Protein AF-A0A966U1K6-F1 (afdb_monomer_lite)

Secondary structure (DSSP, 8-state):
-HHHHHHHHTTTHHHHHHHHHHHHHHHHTT----HHHHHHHHHHHHHHHHHHHHHHHHHHHHHHHHHHHHTT--SSPPP-TTT----TTHHHHHHHHHHHHHHH--HHHHHHHHHHHHHHHHHHHHHHHHHHTT-TTHHHHHHHHHHHHHHTHHHHHHHHHHHHHHHHHHTTSSPPP--

Sequence (179 aa):
LLGLSVYFANEGGLEAVLRGAVEHATLRMGLSLPDGMIDAVVRVKAAAVGFWLAVMAIGNAALAQGFLRRRGLSLAATPDLADARMPGWYLVLVLLAGAAFAVVGDAVTLSVLLLLTLPFFLMGIGGVHKRVRGSGGRVWLLAGFYTLMLIFLQIMAPAMVGMGLYEQWARRAVPPPQT

Radius of gyration: 21.46 Å; chains: 1; bounding box: 44×36×63 Å

pLDDT: mean 83.27, std 12.12, range [44.09, 96.81]

Structure (mmCIF, N/CA/C/O backbone):
data_AF-A0A966U1K6-F1
#
_entry.id   AF-A0A966U1K6-F1
#
loop_
_atom_site.group_PDB
_atom_site.id
_atom_site.type_symbol
_atom_site.label_atom_id
_atom_site.label_alt_id
_atom_site.label_comp_id
_atom_site.label_asym_id
_atom_site.label_entity_id
_atom_site.label_seq_id
_atom_site.pdbx_PDB_ins_code
_atom_site.Cartn_x
_atom_site.Cartn_y
_atom_site.Cartn_z
_atom_site.occupancy
_atom_site.B_iso_or_equiv
_atom_site.auth_seq_id
_atom_site.auth_comp_id
_atom_site.auth_asym_id
_atom_site.auth_atom_id
_atom_site.pdbx_PDB_model_num
ATOM 1 N N . LEU A 1 1 ? -14.220 -1.014 -15.396 1.00 49.91 1 LEU A N 1
ATOM 2 C CA . LEU A 1 1 ? -12.863 -1.607 -15.321 1.00 49.91 1 LEU A CA 1
ATOM 3 C C . LEU A 1 1 ? -12.789 -2.903 -16.118 1.00 49.91 1 LEU A C 1
ATOM 5 O O . LEU A 1 1 ? -12.106 -2.884 -17.126 1.00 49.91 1 LEU A O 1
ATOM 9 N N . LEU A 1 2 ? -13.569 -3.940 -15.779 1.00 50.16 2 LEU A N 1
ATOM 10 C CA . LEU A 1 2 ? -13.612 -5.200 -16.546 1.00 50.16 2 LEU A CA 1
ATOM 11 C C . LEU A 1 2 ? -13.962 -5.017 -18.039 1.00 50.16 2 LEU A C 1
ATOM 13 O O . LEU A 1 2 ? -13.316 -5.602 -18.896 1.00 50.16 2 LEU A O 1
ATOM 17 N N . GLY A 1 3 ? -14.924 -4.147 -18.370 1.00 49.97 3 GLY A N 1
ATOM 18 C CA . GLY A 1 3 ? -15.273 -3.869 -19.774 1.00 49.97 3 GLY A CA 1
ATOM 19 C C . GLY A 1 3 ? -14.174 -3.146 -20.563 1.00 49.97 3 GLY A C 1
ATOM 20 O O . GLY A 1 3 ? -13.977 -3.430 -21.736 1.00 49.97 3 GLY A O 1
ATOM 21 N N . LEU A 1 4 ? -13.404 -2.268 -19.907 1.00 55.88 4 LEU A N 1
ATOM 22 C CA . LEU A 1 4 ? -12.269 -1.580 -20.532 1.00 55.88 4 LEU A CA 1
ATOM 23 C C . LEU A 1 4 ? -11.091 -2.545 -20.730 1.00 55.88 4 LEU A C 1
ATOM 25 O O . LEU A 1 4 ? -10.468 -2.541 -21.782 1.00 55.88 4 LEU A O 1
ATOM 29 N N . SER A 1 5 ? -10.809 -3.404 -19.744 1.00 55.50 5 SER A N 1
ATOM 30 C CA . SER A 1 5 ? -9.750 -4.411 -19.861 1.00 55.50 5 SER A CA 1
ATOM 31 C C . SER A 1 5 ? -10.055 -5.456 -20.932 1.00 55.50 5 SER A C 1
ATOM 33 O O . SER A 1 5 ? -9.139 -5.877 -21.624 1.00 55.50 5 SER A O 1
ATOM 35 N N . VAL A 1 6 ? -11.324 -5.845 -21.102 1.00 59.06 6 VAL A N 1
ATOM 36 C CA . VAL A 1 6 ? -11.751 -6.754 -22.181 1.00 59.06 6 VAL A CA 1
ATOM 37 C C . VAL A 1 6 ? -11.666 -6.069 -23.546 1.00 59.06 6 VAL A C 1
ATOM 39 O O . VAL A 1 6 ? -11.209 -6.687 -24.500 1.00 59.06 6 VAL A O 1
ATOM 42 N N . TYR A 1 7 ? -12.035 -4.788 -23.639 1.00 64.19 7 TYR A N 1
ATOM 43 C CA . TYR A 1 7 ? -11.931 -4.020 -24.882 1.00 64.19 7 TYR A CA 1
ATOM 44 C C . TYR A 1 7 ? -10.476 -3.887 -25.363 1.00 64.19 7 TYR A C 1
ATOM 46 O O . TYR A 1 7 ? -10.181 -4.164 -26.520 1.00 64.19 7 TYR A O 1
ATOM 54 N N . PHE A 1 8 ? -9.544 -3.563 -24.461 1.00 58.78 8 PHE A N 1
ATOM 55 C CA . PHE A 1 8 ? -8.122 -3.449 -24.806 1.00 58.78 8 PHE A CA 1
ATOM 56 C C . PHE A 1 8 ? -7.402 -4.797 -24.954 1.00 58.78 8 PHE A C 1
ATOM 58 O O . PHE A 1 8 ? -6.321 -4.833 -25.534 1.00 58.78 8 PHE A O 1
ATOM 65 N N . ALA A 1 9 ? -7.967 -5.909 -24.473 1.00 58.69 9 ALA A N 1
ATOM 66 C CA . ALA A 1 9 ? -7.335 -7.226 -24.589 1.00 58.69 9 ALA A CA 1
ATOM 67 C C . ALA A 1 9 ? -7.149 -7.676 -26.050 1.00 58.69 9 ALA A C 1
ATOM 69 O O . ALA A 1 9 ? -6.170 -8.353 -26.353 1.00 58.69 9 ALA A O 1
ATOM 70 N N . ASN A 1 10 ? -8.041 -7.261 -26.955 1.00 59.78 10 ASN A N 1
ATOM 71 C CA . ASN A 1 10 ? -7.978 -7.631 -28.373 1.00 59.78 10 ASN A CA 1
ATOM 72 C C . ASN A 1 10 ? -6.970 -6.800 -29.192 1.00 59.78 10 ASN A C 1
ATOM 74 O O . ASN A 1 10 ? -6.596 -7.220 -30.282 1.00 59.78 10 ASN A O 1
ATOM 78 N N . GLU A 1 11 ? -6.502 -5.655 -28.679 1.00 59.22 11 GLU A N 1
ATOM 79 C CA . GLU A 1 11 ? -5.590 -4.732 -29.385 1.00 59.22 11 GLU A CA 1
ATOM 80 C C . GLU A 1 11 ? -4.142 -4.782 -28.855 1.00 59.22 11 GLU A C 1
ATOM 82 O O . GLU A 1 11 ? -3.332 -3.908 -29.152 1.00 59.22 11 GLU A O 1
ATOM 87 N N . GLY A 1 12 ? -3.792 -5.791 -28.049 1.00 65.44 12 GLY A N 1
ATOM 88 C CA . GLY A 1 12 ? -2.475 -5.880 -27.398 1.00 65.44 12 GLY A CA 1
ATOM 89 C C . GLY A 1 12 ? -2.371 -5.111 -26.072 1.00 65.44 12 GLY A C 1
ATOM 90 O O . GLY A 1 12 ? -1.282 -4.947 -25.524 1.00 65.44 12 GLY A O 1
ATOM 91 N N . GLY A 1 13 ? -3.500 -4.668 -25.513 1.00 73.25 13 GLY A N 1
ATOM 92 C CA . GLY A 1 13 ? -3.583 -4.069 -24.184 1.00 73.25 13 GLY A CA 1
ATOM 93 C C . GLY A 1 13 ? -3.190 -2.592 -24.119 1.00 73.25 13 GLY A C 1
ATOM 94 O O . GLY A 1 13 ? -2.893 -1.933 -25.113 1.00 73.25 13 GLY A O 1
ATOM 95 N N . LEU A 1 14 ? -3.163 -2.062 -22.891 1.00 71.75 14 LEU A N 1
ATOM 96 C CA . LEU A 1 14 ? -2.720 -0.691 -22.603 1.00 71.75 14 LEU A CA 1
ATOM 97 C C . LEU A 1 14 ? -1.285 -0.439 -23.105 1.00 71.75 14 LEU A C 1
ATOM 99 O O . LEU A 1 14 ? -0.948 0.681 -23.473 1.00 71.75 14 LEU A O 1
ATOM 103 N N . GLU A 1 15 ? -0.449 -1.478 -23.123 1.00 74.75 15 GLU A N 1
ATOM 104 C CA . GLU A 1 15 ? 0.939 -1.415 -23.582 1.00 74.75 15 GLU A CA 1
ATOM 105 C C . GLU A 1 15 ? 1.041 -1.073 -25.073 1.00 74.75 15 GLU A C 1
ATOM 107 O O . GLU A 1 15 ? 1.780 -0.157 -25.428 1.00 74.75 15 GLU A O 1
ATOM 112 N N . ALA A 1 16 ? 0.255 -1.730 -25.931 1.00 78.69 16 ALA A N 1
ATOM 113 C CA . ALA A 1 16 ? 0.230 -1.452 -27.367 1.00 78.69 16 ALA A CA 1
ATOM 114 C C . ALA A 1 16 ? -0.255 -0.023 -27.670 1.00 78.69 16 ALA A C 1
ATOM 116 O O . ALA A 1 16 ? 0.358 0.696 -28.460 1.00 78.69 16 ALA A O 1
ATOM 117 N N . VAL A 1 17 ? -1.300 0.430 -26.970 1.00 81.69 17 VAL A N 1
ATOM 118 C CA . VAL A 1 17 ? -1.827 1.800 -27.098 1.00 81.69 17 VAL A CA 1
ATOM 119 C C . VAL A 1 17 ? -0.794 2.839 -26.653 1.00 81.69 17 VAL A C 1
ATOM 121 O O . VAL A 1 17 ? -0.589 3.854 -27.322 1.00 81.69 17 VAL A O 1
ATOM 124 N N . LEU A 1 18 ? -0.115 2.596 -25.528 1.00 81.75 18 LEU A N 1
ATOM 125 C CA . LEU A 1 18 ? 0.918 3.494 -25.012 1.00 81.75 18 LEU A CA 1
ATOM 126 C C . LEU A 1 18 ? 2.157 3.520 -25.906 1.00 81.75 18 LEU A C 1
ATOM 128 O O . LEU A 1 18 ? 2.731 4.594 -26.084 1.00 81.75 18 LEU A O 1
ATOM 132 N N . ARG A 1 19 ? 2.545 2.379 -26.485 1.00 84.31 19 ARG A N 1
ATOM 133 C CA . ARG A 1 19 ? 3.628 2.290 -27.469 1.00 84.31 19 ARG A CA 1
ATOM 134 C C . ARG A 1 19 ? 3.327 3.159 -28.685 1.00 84.31 19 ARG A C 1
ATOM 136 O O . ARG A 1 19 ? 4.103 4.069 -28.959 1.00 84.31 19 ARG A O 1
ATOM 143 N N . GLY A 1 20 ? 2.159 2.986 -29.308 1.00 84.00 20 GLY A N 1
ATOM 144 C CA . GLY A 1 20 ? 1.752 3.811 -30.450 1.00 84.00 20 GLY A CA 1
ATOM 145 C C . GLY A 1 20 ? 1.690 5.308 -30.117 1.00 84.00 20 GLY A C 1
ATOM 146 O O . GLY A 1 20 ? 2.114 6.149 -30.908 1.00 84.00 20 GLY A O 1
ATOM 147 N N . ALA A 1 21 ? 1.238 5.668 -28.910 1.00 84.06 21 ALA A N 1
ATOM 148 C CA . ALA A 1 21 ? 1.221 7.060 -28.462 1.00 84.06 21 ALA A CA 1
ATOM 149 C C . ALA A 1 21 ? 2.630 7.647 -28.249 1.00 84.06 21 ALA A C 1
ATOM 151 O O . ALA A 1 21 ? 2.852 8.825 -28.536 1.00 84.06 21 ALA A O 1
ATOM 152 N N . VAL A 1 22 ? 3.577 6.855 -27.731 1.00 84.81 22 VAL A N 1
ATOM 153 C CA . VAL A 1 22 ? 4.975 7.275 -27.542 1.00 84.81 22 VAL A CA 1
ATOM 154 C C . VAL A 1 22 ? 5.673 7.418 -28.889 1.00 84.81 22 VAL A C 1
ATOM 156 O O . VAL A 1 22 ? 6.261 8.469 -29.124 1.00 84.81 22 VAL A O 1
ATOM 159 N N . GLU A 1 23 ? 5.539 6.435 -29.779 1.00 85.88 23 GLU A N 1
ATOM 160 C CA . GLU A 1 23 ? 6.117 6.453 -31.129 1.00 85.88 23 GLU A CA 1
ATOM 161 C C . GLU A 1 23 ? 5.629 7.664 -31.934 1.00 85.88 23 GLU A C 1
ATOM 163 O O . GLU A 1 23 ? 6.425 8.413 -32.506 1.00 85.88 23 GLU A O 1
ATOM 168 N N . HIS A 1 24 ? 4.321 7.937 -31.912 1.00 86.00 24 HIS A N 1
ATOM 169 C CA . HIS A 1 24 ? 3.750 9.099 -32.597 1.00 86.00 24 HIS A CA 1
ATOM 170 C C . HIS A 1 24 ? 4.240 10.429 -32.008 1.00 86.00 24 HIS A C 1
ATOM 172 O O . HIS A 1 24 ? 4.467 11.396 -32.738 1.00 86.00 24 HIS A O 1
ATOM 178 N N . ALA A 1 25 ? 4.427 10.495 -30.687 1.00 84.19 25 ALA A N 1
ATOM 179 C CA . ALA A 1 25 ? 4.949 11.683 -30.020 1.00 84.19 25 ALA A CA 1
ATOM 180 C C . ALA A 1 25 ? 6.432 11.924 -30.342 1.00 84.19 25 ALA A C 1
ATOM 182 O O . ALA A 1 25 ? 6.809 13.062 -30.620 1.00 84.19 25 ALA A O 1
ATOM 183 N N . THR A 1 26 ? 7.263 10.879 -30.353 1.00 86.25 26 THR A N 1
ATOM 184 C CA . THR A 1 26 ? 8.692 10.985 -30.687 1.00 86.25 26 THR A CA 1
ATOM 185 C C . THR A 1 26 ? 8.900 11.373 -32.146 1.00 86.25 26 THR A C 1
ATOM 187 O O . THR A 1 26 ? 9.702 12.264 -32.425 1.00 86.25 26 THR A O 1
ATOM 190 N N . LEU A 1 27 ? 8.093 10.815 -33.058 1.00 85.94 27 LEU A N 1
ATOM 191 C CA . LEU A 1 27 ? 8.088 11.199 -34.471 1.00 85.94 27 LEU A CA 1
ATOM 192 C C . LEU A 1 27 ? 7.732 12.679 -34.658 1.00 85.94 27 LEU A C 1
ATOM 194 O O . LEU A 1 27 ? 8.412 13.383 -35.401 1.00 85.94 27 LEU A O 1
ATOM 198 N N . ARG A 1 28 ? 6.723 13.193 -33.938 1.00 88.12 28 ARG A N 1
ATOM 199 C CA . ARG A 1 28 ? 6.368 14.626 -33.979 1.00 88.12 28 ARG A CA 1
ATOM 200 C C . ARG A 1 28 ? 7.450 15.546 -33.419 1.00 88.12 28 ARG A C 1
ATOM 202 O O . ARG A 1 28 ? 7.528 16.695 -33.838 1.00 88.12 28 ARG A O 1
ATOM 209 N N . MET A 1 29 ? 8.255 15.067 -32.474 1.00 86.44 29 MET A N 1
ATOM 210 C CA . MET A 1 29 ? 9.372 15.824 -31.898 1.00 86.44 29 MET A CA 1
ATOM 211 C C . MET A 1 29 ? 10.661 15.707 -32.727 1.00 86.44 29 MET A C 1
ATOM 213 O O . MET A 1 29 ? 11.648 16.353 -32.388 1.00 86.44 29 MET A O 1
ATOM 217 N N . GLY A 1 30 ? 10.672 14.894 -33.792 1.00 86.44 30 GLY A N 1
ATOM 218 C CA . GLY A 1 30 ? 11.870 14.625 -34.592 1.00 86.44 30 GLY A CA 1
ATOM 219 C C . GLY A 1 30 ? 12.939 13.823 -33.843 1.00 86.44 30 GLY A C 1
ATOM 220 O O . GLY A 1 30 ? 14.108 13.860 -34.217 1.00 86.44 30 GLY A O 1
ATOM 221 N N . LEU A 1 31 ? 12.559 13.123 -32.771 1.00 82.94 31 LEU A N 1
ATOM 222 C CA . LEU A 1 31 ? 13.467 12.329 -31.949 1.00 82.94 31 LEU A CA 1
ATOM 223 C C . LEU A 1 31 ? 13.369 10.855 -32.348 1.00 82.94 31 LEU A C 1
ATOM 225 O O . LEU A 1 31 ? 12.294 10.264 -32.286 1.00 82.94 31 LEU A O 1
ATOM 229 N N . SER A 1 32 ? 14.499 10.241 -32.698 1.00 82.00 32 SER A N 1
ATOM 230 C CA . SER A 1 32 ? 14.614 8.790 -32.860 1.00 82.00 32 SER A CA 1
ATOM 231 C C . SER A 1 32 ? 15.155 8.183 -31.566 1.00 82.00 32 SER A C 1
ATOM 233 O O . SER A 1 32 ? 16.355 8.267 -31.289 1.00 82.00 32 SER A O 1
ATOM 235 N N . LEU A 1 33 ? 14.274 7.611 -30.746 1.00 81.06 33 LEU A N 1
ATOM 236 C CA . LEU A 1 33 ? 14.689 6.896 -29.541 1.00 81.06 33 LEU A CA 1
ATOM 237 C C . LEU A 1 33 ? 14.995 5.428 -29.876 1.00 81.06 33 LEU A C 1
ATOM 239 O O . LEU A 1 33 ? 14.277 4.844 -30.683 1.00 81.06 33 LEU A O 1
ATOM 243 N N . PRO A 1 34 ? 16.012 4.814 -29.247 1.00 86.44 34 PRO A N 1
ATOM 244 C CA . PRO A 1 34 ? 16.223 3.371 -29.338 1.00 86.44 34 PRO A CA 1
ATOM 245 C C . PRO A 1 34 ? 15.014 2.595 -28.795 1.00 86.44 34 PRO A C 1
ATOM 247 O O . PRO A 1 34 ? 14.442 2.998 -27.780 1.00 86.44 34 PRO A O 1
ATOM 250 N N . ASP A 1 35 ? 14.686 1.447 -29.391 1.00 83.31 35 ASP A N 1
ATOM 251 C CA . ASP A 1 35 ? 13.509 0.638 -29.019 1.00 83.31 35 ASP A CA 1
ATOM 252 C C . ASP A 1 35 ? 13.473 0.280 -27.524 1.00 83.31 35 ASP A C 1
ATOM 254 O O . ASP A 1 35 ? 12.442 0.414 -26.866 1.00 83.31 35 ASP A O 1
ATOM 258 N N . GLY A 1 36 ? 14.627 -0.051 -26.932 1.00 85.12 36 GLY A N 1
ATOM 259 C CA . GLY A 1 36 ? 14.723 -0.337 -25.494 1.00 85.12 36 GLY A CA 1
ATOM 260 C C . GLY A 1 36 ? 14.369 0.855 -24.588 1.00 85.12 36 GLY A C 1
ATOM 261 O O . GLY A 1 36 ? 13.913 0.665 -23.460 1.00 85.12 36 GLY A O 1
ATOM 262 N N . MET A 1 37 ? 14.531 2.092 -25.071 1.00 83.88 37 MET A N 1
ATOM 263 C CA . MET A 1 37 ? 14.101 3.299 -24.356 1.00 83.88 37 MET A CA 1
ATOM 264 C C . MET A 1 37 ? 12.586 3.502 -24.475 1.00 83.88 37 MET A C 1
ATOM 266 O O . MET A 1 37 ? 11.941 3.890 -23.501 1.00 83.88 37 MET A O 1
ATOM 270 N N . ILE A 1 38 ? 12.009 3.208 -25.644 1.00 82.31 38 ILE A N 1
ATOM 271 C CA . ILE A 1 38 ? 10.556 3.246 -25.864 1.00 82.31 38 ILE A CA 1
ATOM 272 C C . ILE A 1 38 ? 9.874 2.247 -24.922 1.00 82.31 38 ILE A C 1
ATOM 274 O O . ILE A 1 38 ? 8.949 2.624 -24.202 1.00 82.31 38 ILE A O 1
ATOM 278 N N . ASP A 1 39 ? 10.397 1.025 -24.827 1.00 83.88 39 ASP A N 1
ATOM 279 C CA . ASP A 1 39 ? 9.897 -0.016 -23.921 1.00 83.88 39 ASP A CA 1
ATOM 280 C C . ASP A 1 39 ? 9.920 0.423 -22.454 1.00 83.88 39 ASP A C 1
ATOM 282 O O . ASP A 1 39 ? 8.943 0.243 -21.718 1.00 83.88 39 ASP A O 1
ATOM 286 N N . ALA A 1 40 ? 11.020 1.044 -22.019 1.00 81.50 40 ALA A N 1
ATOM 287 C CA . ALA A 1 40 ? 11.148 1.559 -20.662 1.00 81.50 40 ALA A CA 1
ATOM 288 C C . ALA A 1 40 ? 10.115 2.663 -20.375 1.00 81.50 40 ALA A C 1
ATOM 290 O O . ALA A 1 40 ? 9.437 2.629 -19.344 1.00 81.50 40 ALA A O 1
ATOM 291 N N . VAL A 1 41 ? 9.942 3.613 -21.301 1.00 82.06 41 VAL A N 1
ATOM 292 C CA . VAL A 1 41 ? 8.962 4.703 -21.174 1.00 82.06 41 VAL A CA 1
ATOM 293 C C . VAL A 1 41 ? 7.535 4.159 -21.134 1.00 82.06 41 VAL A C 1
ATOM 295 O O . VAL A 1 41 ? 6.743 4.587 -20.291 1.00 82.06 41 VAL A O 1
ATOM 298 N N . VAL A 1 42 ? 7.201 3.208 -22.008 1.00 84.38 42 VAL A N 1
ATOM 299 C CA . VAL A 1 42 ? 5.879 2.573 -22.052 1.00 84.38 42 VAL A CA 1
ATOM 300 C C . VAL A 1 42 ? 5.587 1.858 -20.736 1.00 84.38 42 VAL A C 1
ATOM 302 O O . VAL A 1 42 ? 4.529 2.084 -20.145 1.00 84.38 42 VAL A O 1
ATOM 305 N N . ARG A 1 43 ? 6.538 1.075 -20.215 1.00 79.31 43 ARG A N 1
ATOM 306 C CA . ARG A 1 43 ? 6.382 0.347 -18.948 1.00 79.31 43 ARG A CA 1
ATOM 307 C C . ARG A 1 43 ? 6.160 1.287 -17.764 1.00 79.31 43 ARG A C 1
ATOM 309 O O . ARG A 1 43 ? 5.247 1.070 -16.967 1.00 79.31 43 ARG A O 1
ATOM 316 N N . VAL A 1 44 ? 6.955 2.353 -17.663 1.00 79.38 44 VAL A N 1
ATOM 317 C CA . VAL A 1 44 ? 6.817 3.354 -16.594 1.00 79.38 44 VAL A CA 1
ATOM 318 C C . VAL A 1 44 ? 5.475 4.079 -16.696 1.00 79.38 44 VAL A C 1
ATOM 320 O O . VAL A 1 44 ? 4.793 4.249 -15.686 1.00 79.38 44 VAL A O 1
ATOM 323 N N . LYS A 1 45 ? 5.050 4.465 -17.905 1.00 80.31 45 LYS A N 1
ATOM 324 C CA . LYS A 1 45 ? 3.750 5.116 -18.116 1.00 80.31 45 LYS A CA 1
ATOM 325 C C . LYS A 1 45 ? 2.583 4.193 -17.781 1.00 80.31 45 LYS A C 1
ATOM 327 O O . LYS A 1 45 ? 1.653 4.637 -17.114 1.00 80.31 45 LYS A O 1
ATOM 332 N N . ALA A 1 46 ? 2.637 2.926 -18.185 1.00 76.81 46 ALA A N 1
ATOM 333 C CA . ALA A 1 46 ? 1.608 1.943 -17.858 1.00 76.81 46 ALA A CA 1
ATOM 334 C C . ALA A 1 46 ? 1.467 1.772 -16.337 1.00 76.81 46 ALA A C 1
ATOM 336 O O . ALA A 1 46 ? 0.358 1.850 -15.802 1.00 76.81 46 ALA A O 1
ATOM 337 N N . ALA A 1 47 ? 2.594 1.637 -15.629 1.00 74.44 47 ALA A N 1
ATOM 338 C CA . ALA A 1 47 ? 2.617 1.568 -14.172 1.00 74.44 47 ALA A CA 1
ATOM 339 C C . ALA A 1 47 ? 2.053 2.846 -13.524 1.00 74.44 47 ALA A C 1
ATOM 341 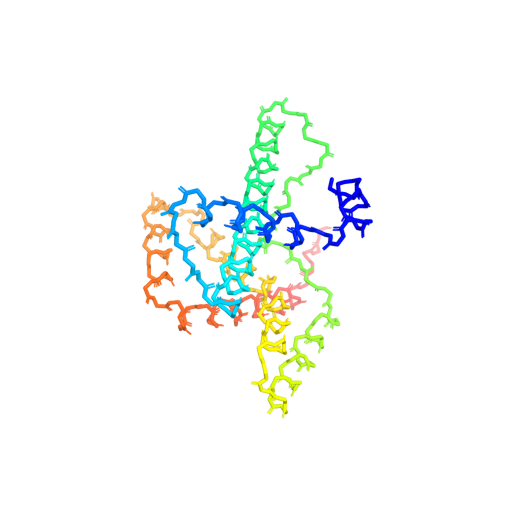O O . ALA A 1 47 ? 1.234 2.764 -12.610 1.00 74.44 47 ALA A O 1
ATOM 342 N N . ALA A 1 48 ? 2.429 4.026 -14.028 1.00 77.38 48 ALA A N 1
ATOM 343 C CA . ALA A 1 48 ? 1.931 5.306 -13.530 1.00 77.38 48 ALA A CA 1
ATOM 344 C C . ALA A 1 48 ? 0.415 5.464 -13.731 1.00 77.38 48 ALA A C 1
ATOM 346 O O . ALA A 1 48 ? -0.276 5.925 -12.824 1.00 77.38 48 ALA A O 1
ATOM 347 N N . VAL A 1 49 ? -0.121 5.054 -14.886 1.00 79.88 49 VAL A N 1
ATOM 348 C CA . VAL A 1 49 ? -1.567 5.069 -15.162 1.00 79.88 49 VAL A CA 1
ATOM 349 C C . VAL A 1 49 ? -2.306 4.152 -14.190 1.00 79.88 49 VAL A C 1
ATOM 351 O O . VAL A 1 49 ? -3.287 4.579 -13.582 1.00 79.88 49 VAL A O 1
ATOM 354 N N . GLY A 1 50 ? -1.818 2.922 -13.993 1.00 77.56 50 GLY A N 1
ATOM 355 C CA . GLY A 1 50 ? -2.395 1.986 -13.026 1.00 77.56 50 GLY A CA 1
ATOM 356 C C . GLY A 1 50 ? -2.379 2.538 -11.599 1.00 77.56 50 GLY A C 1
ATOM 357 O O . GLY A 1 50 ? -3.398 2.503 -10.907 1.00 77.56 50 GLY A O 1
ATOM 358 N N . PHE A 1 51 ? -1.252 3.122 -11.187 1.00 79.31 51 PHE A N 1
ATOM 359 C CA . PHE A 1 51 ? -1.099 3.7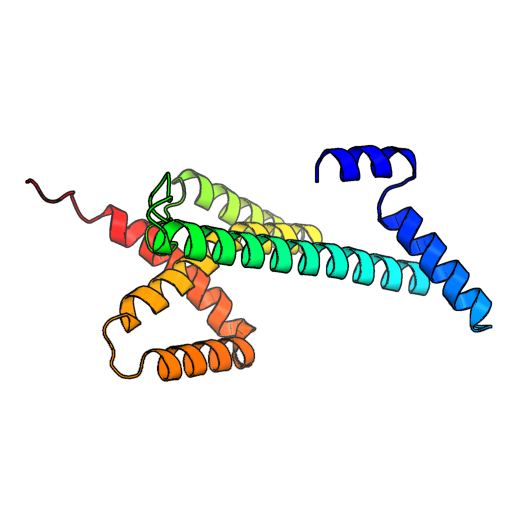63 -9.884 1.00 79.31 51 PHE A CA 1
ATOM 360 C C . PHE A 1 51 ? -2.090 4.919 -9.688 1.00 79.31 51 PHE A C 1
ATOM 362 O O . PHE A 1 51 ? -2.840 4.925 -8.712 1.00 79.31 51 PHE A O 1
ATOM 369 N N . TRP A 1 52 ? -2.154 5.870 -10.624 1.00 81.62 52 TRP A N 1
ATOM 370 C CA . TRP A 1 52 ? -3.057 7.019 -10.518 1.00 81.62 52 TRP A CA 1
ATOM 371 C C . TRP A 1 52 ? -4.529 6.620 -10.558 1.00 81.62 52 TRP A C 1
ATOM 373 O O . TRP A 1 52 ? -5.326 7.167 -9.797 1.00 81.62 52 TRP A O 1
ATOM 383 N N . LEU A 1 53 ? -4.896 5.639 -11.386 1.00 84.94 53 LEU A N 1
ATOM 384 C CA . LEU A 1 53 ? -6.249 5.083 -11.394 1.00 84.94 53 LEU A CA 1
ATOM 385 C C . LEU A 1 53 ? -6.615 4.485 -10.035 1.00 84.94 53 LEU A C 1
ATOM 387 O O . LEU A 1 53 ? -7.711 4.745 -9.539 1.00 84.94 53 LEU A O 1
ATOM 391 N N . ALA A 1 54 ? -5.708 3.728 -9.416 1.00 76.44 54 ALA A N 1
ATOM 392 C CA . ALA A 1 54 ? -5.930 3.166 -8.089 1.00 76.44 54 ALA A CA 1
ATOM 393 C C . ALA A 1 54 ? -6.090 4.268 -7.029 1.00 76.44 54 ALA A C 1
ATOM 395 O O . ALA A 1 54 ? -7.050 4.238 -6.259 1.00 76.44 54 ALA A O 1
ATOM 396 N N . VAL A 1 55 ? -5.210 5.275 -7.029 1.00 82.50 55 VAL A N 1
ATOM 397 C CA . VAL A 1 55 ? -5.288 6.428 -6.116 1.00 82.50 55 VAL A CA 1
ATOM 398 C C . VAL A 1 55 ? -6.622 7.160 -6.269 1.00 82.50 55 VAL A C 1
ATOM 400 O O . VAL A 1 55 ? -7.306 7.404 -5.275 1.00 82.50 55 VAL A O 1
ATOM 403 N N . MET A 1 56 ? -7.033 7.459 -7.502 1.00 88.19 56 MET A N 1
ATOM 404 C CA . MET A 1 56 ? -8.303 8.132 -7.782 1.00 88.19 56 MET A CA 1
ATOM 405 C C . MET A 1 56 ? -9.505 7.277 -7.376 1.00 88.19 56 MET A C 1
ATOM 407 O O . MET A 1 56 ? -10.449 7.796 -6.785 1.00 88.19 56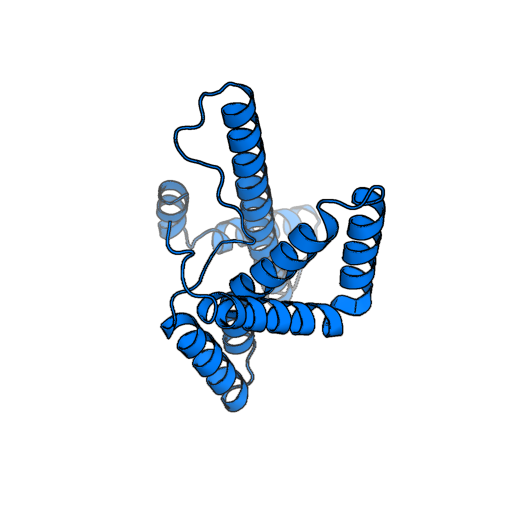 MET A O 1
ATOM 411 N N . ALA A 1 57 ? -9.481 5.970 -7.645 1.00 84.62 57 ALA A N 1
ATOM 412 C CA . ALA A 1 57 ? -10.555 5.061 -7.257 1.00 84.62 57 ALA A CA 1
ATOM 413 C C . ALA A 1 57 ? -10.715 4.993 -5.732 1.00 84.62 57 ALA A C 1
ATOM 415 O O . ALA A 1 57 ? -11.831 5.126 -5.228 1.00 84.62 57 ALA A O 1
ATOM 416 N N . ILE A 1 58 ? -9.608 4.852 -4.995 1.00 83.38 58 ILE A N 1
ATOM 417 C CA . ILE A 1 58 ? -9.605 4.829 -3.527 1.00 83.38 58 ILE A CA 1
ATOM 418 C C . ILE A 1 58 ? -10.075 6.178 -2.970 1.00 83.38 58 ILE A C 1
ATOM 420 O O . ILE A 1 58 ? -10.928 6.211 -2.082 1.00 83.38 58 ILE A O 1
ATOM 424 N N . GLY A 1 59 ? -9.572 7.290 -3.513 1.00 85.44 59 GLY A N 1
ATOM 425 C CA . GLY A 1 59 ? -9.982 8.638 -3.118 1.00 85.44 59 GLY A CA 1
ATOM 426 C C . GLY A 1 59 ? -11.477 8.876 -3.332 1.00 85.44 59 GLY A C 1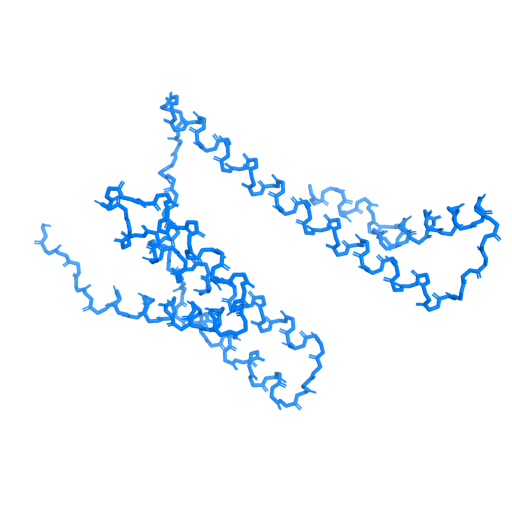
ATOM 427 O O . GLY A 1 59 ? -12.177 9.294 -2.409 1.00 85.44 59 GLY A O 1
ATOM 428 N N . ASN A 1 60 ? -11.997 8.528 -4.510 1.00 90.44 60 ASN A N 1
ATOM 429 C CA . ASN A 1 60 ? -13.419 8.640 -4.830 1.00 90.44 60 ASN A CA 1
ATOM 430 C C . ASN A 1 60 ? -14.280 7.750 -3.929 1.00 90.44 60 ASN A C 1
ATOM 432 O O . ASN A 1 60 ? -15.313 8.204 -3.439 1.00 90.44 60 ASN A O 1
ATOM 436 N N . ALA A 1 61 ? -13.850 6.515 -3.657 1.00 85.88 61 ALA A N 1
ATOM 437 C CA . ALA A 1 61 ? -14.545 5.623 -2.735 1.00 85.88 61 ALA A CA 1
ATOM 438 C C . ALA A 1 61 ? -14.599 6.210 -1.315 1.00 85.88 61 ALA A C 1
ATOM 440 O O . ALA A 1 61 ? -15.661 6.213 -0.691 1.00 85.88 61 ALA A O 1
ATOM 441 N N . ALA A 1 62 ? -13.489 6.767 -0.820 1.00 84.88 62 ALA A N 1
ATOM 442 C CA . ALA A 1 62 ? -13.428 7.403 0.493 1.00 84.88 62 ALA A CA 1
ATOM 443 C C . ALA A 1 62 ? -14.327 8.650 0.579 1.00 84.88 62 ALA A C 1
ATOM 445 O O . ALA A 1 62 ? -15.052 8.822 1.563 1.00 84.88 62 ALA A O 1
ATOM 446 N N . LEU A 1 63 ? -14.329 9.498 -0.456 1.00 86.50 63 LEU A N 1
ATOM 447 C CA . LEU A 1 63 ? -15.194 10.678 -0.539 1.00 86.50 63 LEU A CA 1
ATOM 448 C C . LEU A 1 63 ? -16.676 10.296 -0.607 1.00 86.50 63 LEU A C 1
ATOM 450 O O . LEU A 1 63 ? -17.480 10.848 0.146 1.00 86.50 63 LEU A O 1
ATOM 454 N N . ALA A 1 64 ? -17.031 9.324 -1.451 1.00 87.75 64 ALA A N 1
ATOM 455 C CA . ALA A 1 64 ? -18.395 8.819 -1.573 1.00 87.75 64 ALA A CA 1
ATOM 456 C C . ALA A 1 64 ? -18.891 8.236 -0.244 1.00 87.75 64 ALA A C 1
ATOM 458 O O . ALA A 1 64 ? -19.965 8.605 0.228 1.00 87.75 64 ALA A O 1
ATOM 459 N N . GLN A 1 65 ? -18.084 7.401 0.417 1.00 86.56 65 GLN A N 1
ATOM 460 C CA . GLN A 1 65 ? -18.420 6.860 1.737 1.00 86.56 65 GLN A CA 1
ATOM 461 C C . GLN A 1 65 ? -18.557 7.959 2.794 1.00 86.56 65 GLN A C 1
ATOM 463 O O . GLN A 1 65 ? -19.505 7.953 3.579 1.00 86.56 65 GLN A O 1
ATOM 468 N N . GLY A 1 66 ? -17.662 8.951 2.793 1.00 85.75 66 GLY A N 1
ATOM 469 C CA . GLY A 1 66 ? -17.759 10.108 3.678 1.00 85.75 66 GLY A CA 1
ATOM 470 C C . GLY A 1 66 ? -19.048 10.909 3.469 1.00 85.75 66 GLY A C 1
ATOM 471 O O . GLY A 1 66 ? -19.694 11.299 4.444 1.00 85.75 66 GLY A O 1
ATOM 472 N N . PHE A 1 67 ? -19.446 11.122 2.214 1.00 89.56 67 PHE A N 1
ATOM 473 C CA . PHE A 1 67 ? -20.688 11.803 1.853 1.00 89.56 67 PHE A CA 1
ATOM 474 C C . PHE A 1 67 ? -21.927 11.011 2.290 1.00 89.56 67 PHE A C 1
ATOM 476 O O . PHE A 1 67 ? -22.783 11.560 2.987 1.00 89.56 67 PHE A O 1
ATOM 483 N N . LEU A 1 68 ? -21.995 9.718 1.956 1.00 90.19 68 LEU A N 1
ATOM 484 C CA . LEU A 1 68 ? -23.103 8.835 2.337 1.00 90.19 68 LEU A CA 1
ATOM 485 C C . LEU A 1 68 ? -23.261 8.755 3.859 1.00 90.19 68 LEU A C 1
ATOM 487 O O . LEU A 1 68 ? -24.377 8.868 4.367 1.00 90.19 68 LEU A O 1
ATOM 491 N N . ARG A 1 69 ? -22.149 8.653 4.600 1.00 87.69 69 ARG A N 1
ATOM 492 C CA . ARG A 1 69 ? -22.151 8.652 6.070 1.00 87.69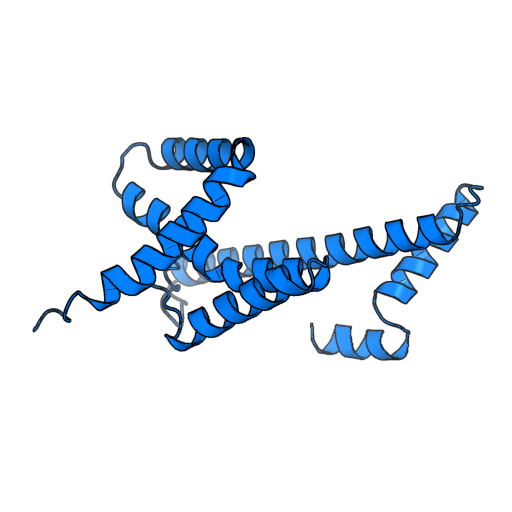 69 ARG A CA 1
ATOM 493 C C . ARG A 1 69 ? -22.707 9.950 6.646 1.00 87.69 69 ARG A C 1
ATOM 495 O O . ARG A 1 69 ? -23.536 9.903 7.546 1.00 87.69 69 ARG A O 1
ATOM 502 N N . ARG A 1 70 ? -22.287 11.109 6.124 1.00 87.00 70 ARG A N 1
ATOM 503 C CA . ARG A 1 70 ? -22.793 12.423 6.575 1.00 87.00 70 ARG A CA 1
ATOM 504 C C . ARG A 1 70 ? -24.286 12.612 6.298 1.00 87.00 70 ARG A C 1
ATOM 506 O O . ARG A 1 70 ? -24.932 13.371 7.008 1.00 87.00 70 ARG A O 1
ATOM 513 N N . ARG A 1 71 ? -24.822 11.946 5.274 1.00 90.25 71 ARG A N 1
ATOM 514 C CA . ARG A 1 71 ? -26.239 12.004 4.888 1.00 90.25 71 ARG A CA 1
ATOM 515 C C . ARG A 1 71 ? -27.107 10.927 5.549 1.00 90.25 71 ARG A C 1
ATOM 517 O O . ARG A 1 71 ? -28.301 10.905 5.287 1.00 90.25 71 ARG A O 1
ATOM 524 N N . GLY A 1 72 ? -26.534 10.036 6.364 1.00 87.38 72 GLY A N 1
ATOM 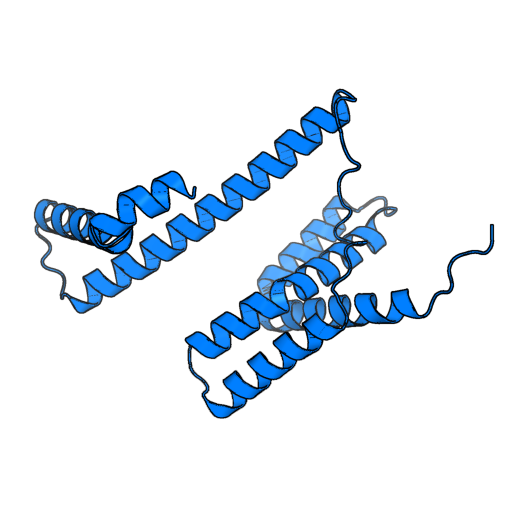525 C CA . GLY A 1 72 ? -27.270 8.911 6.956 1.00 87.38 72 GLY A CA 1
ATOM 526 C C . GLY A 1 72 ? -27.698 7.839 5.944 1.00 87.38 72 GLY A C 1
ATOM 527 O O . GLY A 1 72 ? -28.533 7.005 6.259 1.00 87.38 72 GLY A O 1
ATOM 528 N N . LEU A 1 73 ? -27.124 7.846 4.736 1.00 87.62 73 LEU A N 1
ATOM 529 C CA . LEU A 1 73 ? -27.444 6.919 3.637 1.00 87.62 73 LEU A CA 1
ATOM 530 C C . LEU A 1 73 ? -26.446 5.752 3.546 1.00 87.62 73 LEU A C 1
ATOM 532 O O . LEU A 1 73 ? -26.347 5.070 2.528 1.00 87.62 73 LEU A O 1
ATOM 536 N N . SER A 1 74 ? -25.631 5.564 4.582 1.00 83.62 74 SER A N 1
ATOM 537 C CA . SER A 1 74 ? -24.613 4.520 4.622 1.00 83.62 74 SER A CA 1
ATOM 538 C C . SER A 1 74 ? -25.279 3.166 4.883 1.00 83.62 74 SER A C 1
ATOM 540 O O . SER A 1 74 ? -25.804 2.932 5.965 1.00 83.62 74 SER A O 1
ATOM 542 N N . LEU A 1 75 ? -25.264 2.287 3.876 1.00 79.81 75 LEU A N 1
ATOM 543 C CA . LEU A 1 75 ? -25.860 0.943 3.947 1.00 79.81 75 LEU A CA 1
ATOM 544 C C . LEU A 1 75 ? -25.060 -0.031 4.829 1.00 79.81 75 LEU A C 1
ATOM 546 O O . LEU A 1 75 ? -25.594 -1.038 5.280 1.00 79.81 75 LEU A O 1
ATOM 550 N N . ALA A 1 76 ? -23.779 0.255 5.063 1.00 74.69 76 ALA A N 1
ATOM 551 C CA . ALA A 1 76 ? -22.890 -0.541 5.896 1.00 74.69 76 ALA A CA 1
ATOM 552 C C . ALA A 1 76 ? -21.915 0.381 6.632 1.00 74.69 76 ALA A C 1
ATOM 554 O O . ALA A 1 76 ? -21.470 1.385 6.072 1.00 74.69 76 ALA A O 1
ATOM 555 N N . ALA A 1 77 ? -21.555 0.028 7.868 1.00 73.44 77 ALA A N 1
ATOM 556 C CA . ALA A 1 77 ? -20.563 0.775 8.631 1.00 73.44 77 ALA A CA 1
ATOM 557 C C . ALA A 1 77 ? -19.249 0.889 7.839 1.00 73.44 77 ALA A C 1
ATOM 559 O O . ALA A 1 77 ? -18.778 -0.090 7.258 1.00 73.44 77 ALA A O 1
ATOM 560 N N . THR A 1 78 ? -18.656 2.087 7.807 1.00 71.44 78 THR A N 1
ATOM 561 C CA . THR A 1 78 ? -17.357 2.290 7.156 1.00 71.44 78 THR A CA 1
ATOM 562 C C . THR A 1 78 ? -16.324 1.372 7.822 1.00 71.44 78 THR A C 1
ATOM 564 O O . THR A 1 78 ? -16.145 1.495 9.036 1.00 71.44 78 THR A O 1
ATOM 567 N N . PRO A 1 79 ? -15.645 0.481 7.075 1.00 68.06 79 PRO A N 1
ATOM 568 C CA . PRO A 1 79 ? -14.654 -0.415 7.655 1.00 68.06 79 PRO A CA 1
ATOM 569 C C . PRO A 1 79 ? -13.531 0.391 8.311 1.00 68.06 79 PRO A C 1
ATOM 571 O O . PRO A 1 79 ? -12.933 1.253 7.663 1.00 68.06 79 PRO A O 1
ATOM 574 N N . ASP A 1 80 ? -13.236 0.117 9.581 1.00 73.44 80 ASP A N 1
ATOM 575 C CA . ASP A 1 80 ? -12.023 0.631 10.209 1.00 73.44 80 ASP A CA 1
ATOM 576 C C . ASP A 1 80 ? -10.853 -0.259 9.774 1.00 73.44 80 ASP A C 1
ATOM 578 O O . ASP A 1 80 ? -10.803 -1.445 10.107 1.00 73.44 80 ASP A O 1
ATOM 582 N N . LEU A 1 81 ? -9.907 0.303 9.014 1.00 68.19 81 LEU A N 1
ATOM 583 C CA . LEU A 1 81 ? -8.688 -0.405 8.608 1.00 68.19 81 LEU A CA 1
ATOM 584 C C . LEU A 1 81 ? -7.898 -0.916 9.820 1.00 68.19 81 LEU A C 1
ATOM 586 O O . LEU A 1 81 ? -7.206 -1.924 9.708 1.00 68.19 81 LEU A O 1
ATOM 590 N N . ALA A 1 82 ? -8.014 -0.256 10.976 1.00 68.81 82 ALA A N 1
ATOM 591 C CA . ALA A 1 82 ? -7.392 -0.714 12.209 1.00 68.81 82 ALA A CA 1
ATOM 592 C C . ALA A 1 82 ? -8.044 -1.994 12.756 1.00 68.81 82 ALA A C 1
ATOM 594 O O . ALA A 1 82 ? -7.391 -2.754 13.468 1.00 68.81 82 ALA A O 1
ATOM 595 N N . ASP A 1 83 ? -9.304 -2.265 12.426 1.00 75.00 83 ASP A N 1
ATOM 596 C CA . ASP A 1 83 ? -10.017 -3.464 12.871 1.00 75.00 83 ASP A CA 1
ATOM 597 C C . ASP A 1 83 ? -10.083 -4.547 11.777 1.00 75.00 83 ASP A C 1
ATOM 599 O O . ASP A 1 83 ? -10.523 -5.670 12.040 1.00 75.00 83 ASP A O 1
ATOM 603 N N . ALA A 1 84 ? -9.588 -4.249 10.570 1.00 77.00 84 ALA A N 1
ATOM 604 C CA . ALA A 1 84 ? -9.448 -5.220 9.494 1.00 77.00 84 ALA A CA 1
ATOM 605 C C . ALA A 1 84 ? -8.517 -6.365 9.921 1.00 77.00 84 ALA A C 1
ATOM 607 O O . ALA A 1 84 ? -7.429 -6.146 10.455 1.00 77.00 84 ALA A O 1
ATOM 608 N N . ARG A 1 85 ? -8.948 -7.607 9.678 1.00 81.19 85 ARG A N 1
ATOM 609 C CA . ARG A 1 85 ? -8.172 -8.807 10.002 1.00 81.19 85 ARG A CA 1
ATOM 610 C C . ARG A 1 85 ? -7.951 -9.659 8.776 1.00 81.19 85 ARG A C 1
ATOM 612 O O . ARG A 1 85 ? -8.875 -9.905 8.005 1.00 81.19 85 ARG A O 1
ATOM 619 N N . MET A 1 86 ? -6.736 -10.176 8.661 1.00 84.06 86 MET A N 1
ATOM 620 C CA . MET A 1 86 ? -6.408 -11.146 7.626 1.00 84.06 86 MET A CA 1
ATOM 621 C C . MET A 1 86 ? -6.718 -12.577 8.096 1.00 84.06 86 MET A C 1
ATOM 623 O O . MET A 1 86 ? -6.596 -12.891 9.290 1.00 84.06 86 MET A O 1
ATOM 627 N N . PRO A 1 87 ? -7.101 -13.490 7.192 1.00 87.31 87 PRO A N 1
ATOM 628 C CA . PRO A 1 87 ? -7.151 -14.912 7.504 1.00 87.31 87 PRO A CA 1
ATOM 629 C C . PRO A 1 87 ? -5.781 -15.431 7.961 1.00 87.31 87 PRO A C 1
ATOM 631 O O . PRO A 1 87 ? -4.743 -14.949 7.517 1.00 87.31 87 PRO A O 1
ATOM 634 N N . GLY A 1 88 ? -5.746 -16.430 8.850 1.00 83.88 88 GLY A N 1
ATOM 635 C CA . GLY A 1 88 ? -4.480 -16.999 9.344 1.00 83.88 88 GLY A CA 1
ATOM 636 C C . GLY A 1 88 ? -3.575 -17.552 8.238 1.00 83.88 88 GLY A C 1
ATOM 637 O O . GLY A 1 88 ? -2.361 -17.395 8.316 1.00 83.88 88 GLY A O 1
ATOM 638 N N . TRP A 1 89 ? -4.170 -18.106 7.179 1.00 89.62 89 TRP A N 1
ATOM 639 C CA . TRP A 1 89 ? -3.445 -18.628 6.019 1.00 89.62 89 TRP A CA 1
ATOM 640 C C . TRP A 1 89 ? -2.734 -17.540 5.207 1.00 89.62 89 TRP A C 1
ATOM 642 O O . TRP A 1 89 ? -1.788 -17.841 4.487 1.00 89.62 89 TRP A O 1
ATOM 652 N N . TYR A 1 90 ? -3.131 -16.271 5.337 1.00 90.94 90 TYR A N 1
ATOM 653 C CA . TYR A 1 90 ? -2.540 -15.186 4.557 1.00 90.94 90 TYR A CA 1
ATOM 654 C C . TYR A 1 90 ? -1.052 -14.979 4.883 1.00 90.94 90 TYR A C 1
ATOM 656 O O . TYR A 1 90 ? -0.257 -14.692 3.992 1.00 90.94 90 TYR A O 1
ATOM 664 N N . LEU A 1 91 ? -0.642 -15.209 6.140 1.00 91.88 91 LEU A N 1
ATOM 665 C CA . LEU A 1 91 ? 0.776 -15.162 6.514 1.00 91.88 91 LEU A CA 1
ATOM 666 C C . LEU A 1 91 ? 1.596 -16.206 5.744 1.00 91.88 91 LEU A C 1
ATOM 668 O O . LEU A 1 91 ? 2.725 -15.924 5.360 1.00 91.88 91 LEU A O 1
ATOM 672 N N . VAL A 1 92 ? 1.026 -17.386 5.478 1.00 93.56 92 VAL A N 1
ATOM 673 C CA . VAL A 1 92 ? 1.711 -18.440 4.717 1.00 93.56 92 VAL A CA 1
ATOM 674 C C . VAL A 1 92 ? 2.061 -17.938 3.318 1.00 93.56 92 VAL A C 1
ATOM 676 O O . VAL A 1 92 ? 3.180 -18.156 2.871 1.00 93.56 92 VAL A O 1
ATOM 679 N N . LEU A 1 93 ? 1.168 -17.188 2.660 1.00 94.12 93 LEU A N 1
ATOM 680 C CA . LEU A 1 93 ? 1.469 -16.592 1.354 1.00 94.12 93 LEU A CA 1
ATOM 681 C C . LEU A 1 93 ? 2.631 -15.599 1.416 1.00 94.12 93 LEU A C 1
ATOM 683 O O . LEU A 1 93 ? 3.499 -15.628 0.548 1.00 94.12 93 LEU A O 1
ATOM 687 N N . VAL A 1 94 ? 2.672 -14.744 2.442 1.00 94.62 94 VAL A N 1
ATOM 688 C CA . VAL A 1 94 ? 3.781 -13.795 2.631 1.00 94.62 94 VAL A CA 1
ATOM 689 C C . VAL A 1 94 ? 5.103 -14.535 2.828 1.00 94.62 94 VAL A C 1
ATOM 691 O O . VAL A 1 94 ? 6.105 -14.170 2.218 1.00 94.62 94 VAL A O 1
ATOM 694 N N . LEU A 1 95 ? 5.108 -15.595 3.640 1.00 95.44 95 LEU A N 1
ATOM 695 C CA . LEU A 1 95 ? 6.306 -16.399 3.886 1.00 95.44 95 LEU A CA 1
ATOM 696 C C . LEU A 1 95 ? 6.763 -17.148 2.630 1.00 95.44 95 LEU A C 1
ATOM 698 O O . LEU A 1 95 ? 7.956 -17.165 2.343 1.00 95.44 95 LEU A O 1
ATOM 702 N N . LEU A 1 96 ? 5.832 -17.713 1.856 1.00 96.44 96 LEU A N 1
ATOM 703 C CA . LEU A 1 96 ? 6.138 -18.363 0.579 1.00 96.44 96 LEU A CA 1
ATOM 704 C C . LEU A 1 96 ? 6.728 -17.373 -0.429 1.00 96.44 96 LEU A C 1
ATOM 706 O O . LEU A 1 96 ? 7.721 -17.690 -1.077 1.00 96.44 96 LEU A O 1
ATOM 710 N N . ALA A 1 97 ? 6.171 -16.165 -0.529 1.00 94.69 97 ALA A N 1
ATOM 711 C CA . ALA A 1 97 ? 6.724 -15.118 -1.383 1.00 94.69 97 ALA A CA 1
ATOM 712 C C . ALA A 1 97 ? 8.114 -14.662 -0.912 1.00 94.69 97 ALA A C 1
ATOM 714 O O . ALA A 1 97 ? 8.998 -14.443 -1.736 1.00 94.69 97 ALA A O 1
ATOM 715 N N . GLY A 1 98 ? 8.333 -14.577 0.404 1.00 95.88 98 GLY A N 1
ATOM 716 C CA . GLY A 1 98 ? 9.640 -14.276 0.987 1.00 95.88 98 GLY A CA 1
ATOM 717 C C . GLY A 1 98 ? 10.681 -15.353 0.681 1.00 95.88 98 GLY A C 1
ATOM 718 O O . GLY A 1 98 ? 11.797 -15.032 0.283 1.00 95.88 98 GLY A O 1
ATOM 719 N N . ALA A 1 99 ? 10.303 -16.628 0.796 1.00 96.81 99 ALA A N 1
ATOM 720 C CA . ALA A 1 99 ? 11.159 -17.755 0.437 1.00 96.81 99 ALA A CA 1
ATOM 721 C C . ALA A 1 99 ? 11.467 -17.779 -1.068 1.00 96.81 99 ALA A C 1
ATOM 723 O O . ALA A 1 99 ? 12.620 -17.952 -1.453 1.00 96.81 99 ALA A O 1
ATOM 724 N N . ALA A 1 100 ? 10.464 -17.543 -1.919 1.00 95.19 100 ALA A N 1
ATOM 725 C CA . ALA A 1 100 ? 10.654 -17.448 -3.364 1.00 95.19 100 ALA A CA 1
ATOM 726 C C . ALA A 1 100 ? 11.621 -16.313 -3.732 1.00 95.19 100 ALA A C 1
ATOM 728 O O . ALA A 1 100 ? 12.535 -16.527 -4.523 1.00 95.19 100 ALA A O 1
ATOM 729 N N . PHE A 1 101 ? 11.477 -15.139 -3.110 1.00 96.19 101 PHE A N 1
ATOM 730 C CA . PHE A 1 101 ? 12.413 -14.033 -3.297 1.00 96.19 101 PHE A CA 1
ATOM 731 C C . PHE A 1 101 ? 13.825 -14.377 -2.803 1.00 96.19 101 PHE A C 1
ATOM 733 O O . PHE A 1 101 ? 14.791 -14.057 -3.483 1.00 96.19 101 PHE A O 1
ATOM 740 N N . ALA A 1 102 ? 13.968 -15.077 -1.675 1.00 96.06 102 ALA A N 1
ATOM 741 C CA . ALA A 1 102 ? 15.279 -15.487 -1.165 1.00 96.06 102 ALA A CA 1
ATOM 742 C C . ALA A 1 102 ? 16.010 -16.487 -2.084 1.00 96.06 102 ALA A C 1
ATOM 744 O O . ALA A 1 102 ? 17.238 -16.507 -2.099 1.00 96.06 102 ALA A O 1
ATOM 745 N N . VAL A 1 103 ? 15.270 -17.310 -2.837 1.00 96.62 103 VAL A N 1
ATOM 746 C CA . VAL A 1 103 ? 15.833 -18.301 -3.772 1.00 96.62 103 VAL A CA 1
ATOM 747 C C . VAL A 1 103 ? 16.079 -17.707 -5.162 1.00 96.62 103 VAL A C 1
ATOM 749 O O . VAL A 1 103 ? 17.117 -17.976 -5.759 1.00 96.62 103 VAL A O 1
ATOM 752 N N . VAL A 1 104 ? 15.130 -16.929 -5.691 1.00 96.00 104 VAL A N 1
ATOM 753 C CA . VAL A 1 104 ? 15.164 -16.417 -7.074 1.00 96.00 104 VAL A CA 1
ATOM 754 C C . VAL A 1 104 ? 15.793 -15.023 -7.156 1.00 96.00 104 VAL A C 1
ATOM 756 O O . VAL A 1 104 ? 16.594 -14.766 -8.049 1.00 96.00 104 VAL A O 1
ATOM 759 N N . GLY A 1 105 ? 15.443 -14.119 -6.237 1.00 91.19 105 GLY A N 1
ATOM 760 C CA . GLY A 1 105 ? 16.024 -12.775 -6.135 1.00 91.19 105 GLY A CA 1
ATOM 761 C C . GLY A 1 105 ? 15.655 -11.797 -7.254 1.00 91.19 105 GLY A C 1
ATOM 762 O O . GLY A 1 105 ? 16.329 -10.781 -7.416 1.00 91.19 105 GLY A O 1
ATOM 763 N N . ASP A 1 106 ? 14.614 -12.077 -8.040 1.00 88.19 106 ASP A N 1
ATOM 764 C CA . ASP A 1 106 ? 14.224 -11.243 -9.177 1.00 88.19 106 ASP A CA 1
ATOM 765 C C . ASP A 1 106 ? 13.179 -10.164 -8.826 1.00 88.19 106 ASP A C 1
ATOM 767 O O . ASP A 1 106 ? 12.564 -10.135 -7.755 1.00 88.19 106 ASP A O 1
ATOM 771 N N . ALA A 1 107 ? 12.958 -9.241 -9.766 1.00 82.44 107 ALA A N 1
ATOM 772 C CA . ALA A 1 107 ? 12.009 -8.144 -9.588 1.00 82.44 107 ALA A CA 1
ATOM 773 C C . ALA A 1 107 ? 10.558 -8.633 -9.433 1.00 82.44 107 ALA A C 1
ATOM 775 O O . ALA A 1 107 ? 9.753 -7.967 -8.777 1.00 82.44 107 ALA A O 1
ATOM 776 N N . VAL A 1 108 ? 10.214 -9.785 -10.016 1.00 85.75 108 VAL A N 1
ATOM 777 C CA . VAL A 1 108 ? 8.859 -10.344 -9.958 1.00 85.75 108 VAL A CA 1
ATOM 778 C C . VAL A 1 108 ? 8.573 -10.876 -8.558 1.00 85.75 108 VAL A C 1
ATOM 780 O O . VAL A 1 108 ? 7.585 -10.468 -7.946 1.00 85.75 108 VAL A O 1
ATOM 783 N N . THR A 1 109 ? 9.449 -11.723 -8.012 1.00 90.00 109 THR A N 1
ATOM 784 C CA . THR A 1 109 ? 9.297 -12.275 -6.656 1.00 90.00 109 THR A CA 1
ATOM 785 C C . THR A 1 109 ? 9.322 -11.184 -5.588 1.00 90.00 109 THR A C 1
ATOM 787 O O . THR A 1 109 ? 8.503 -11.223 -4.665 1.00 90.00 109 THR A O 1
ATOM 790 N N . LEU A 1 110 ? 10.151 -10.147 -5.757 1.00 89.94 110 LEU A N 1
ATOM 791 C CA . LEU A 1 110 ? 10.123 -8.962 -4.896 1.00 89.94 110 LEU A CA 1
ATOM 792 C C . LEU A 1 110 ? 8.783 -8.222 -4.984 1.00 89.94 110 LEU A C 1
ATOM 794 O O . LEU A 1 110 ? 8.200 -7.871 -3.960 1.00 89.94 110 LEU A O 1
ATOM 798 N N . SER A 1 111 ? 8.267 -7.999 -6.195 1.00 87.44 111 SER A N 1
ATOM 799 C CA . SER A 1 111 ? 6.991 -7.299 -6.395 1.00 87.44 111 SER A CA 1
ATOM 800 C C . SER A 1 111 ? 5.823 -8.051 -5.757 1.00 87.44 111 SER A C 1
ATOM 802 O O . SER A 1 111 ? 4.971 -7.436 -5.117 1.00 87.44 111 SER A O 1
ATOM 804 N N . VAL A 1 112 ? 5.799 -9.383 -5.875 1.00 91.69 112 VAL A N 1
ATOM 805 C CA . VAL A 1 112 ? 4.790 -10.237 -5.230 1.00 91.69 112 VAL A CA 1
ATOM 806 C C . VAL A 1 112 ? 4.895 -10.145 -3.709 1.00 91.69 112 VAL A C 1
ATOM 808 O O . VAL A 1 112 ? 3.877 -9.977 -3.036 1.00 91.69 112 VAL A O 1
ATOM 811 N N . LEU A 1 113 ? 6.109 -10.193 -3.154 1.00 94.94 113 LEU A N 1
ATOM 812 C CA . LEU A 1 113 ? 6.332 -10.037 -1.717 1.00 94.94 113 LEU A CA 1
ATOM 813 C C . LEU A 1 113 ? 5.853 -8.666 -1.208 1.00 94.94 113 LEU A C 1
ATOM 815 O O . LEU A 1 113 ? 5.149 -8.589 -0.197 1.00 94.94 113 LEU A O 1
ATOM 819 N N . LEU A 1 114 ? 6.187 -7.584 -1.915 1.00 92.50 114 LEU A N 1
ATOM 820 C CA . LEU A 1 114 ? 5.746 -6.228 -1.573 1.00 92.50 114 LEU A CA 1
ATOM 821 C C . LEU A 1 114 ? 4.219 -6.097 -1.640 1.00 92.50 114 LEU A C 1
ATOM 823 O O . LEU A 1 114 ? 3.600 -5.526 -0.742 1.00 92.50 114 LEU A O 1
ATOM 827 N N . LEU A 1 115 ? 3.591 -6.684 -2.660 1.00 91.81 115 LEU A N 1
ATOM 828 C CA . LEU A 1 115 ? 2.137 -6.689 -2.793 1.00 91.81 115 LEU A CA 1
ATOM 829 C C . LEU A 1 115 ? 1.465 -7.454 -1.644 1.00 91.81 115 LEU A C 1
ATOM 831 O O . LEU A 1 115 ? 0.487 -6.976 -1.072 1.00 91.81 115 LEU A O 1
ATOM 835 N N . LEU A 1 116 ? 1.999 -8.618 -1.270 1.00 94.00 116 LEU A N 1
ATOM 836 C CA . LEU A 1 116 ? 1.430 -9.445 -0.206 1.00 94.00 116 LEU A CA 1
ATOM 837 C C . LEU A 1 116 ? 1.674 -8.874 1.197 1.00 94.00 116 LEU A C 1
ATOM 839 O O . LEU A 1 116 ? 0.874 -9.115 2.102 1.00 94.00 116 LEU A O 1
ATOM 843 N N . THR A 1 117 ? 2.733 -8.094 1.399 1.00 94.56 117 THR A N 1
ATOM 844 C CA . THR A 1 117 ? 2.987 -7.394 2.672 1.00 94.56 117 THR A CA 1
ATOM 845 C C . THR A 1 117 ? 2.164 -6.114 2.826 1.00 94.56 117 THR A C 1
ATOM 847 O O . THR A 1 117 ? 1.964 -5.654 3.954 1.00 94.56 117 THR A O 1
ATOM 850 N N . LEU A 1 118 ? 1.610 -5.577 1.733 1.00 92.06 118 LEU A N 1
ATOM 851 C CA . LEU A 1 118 ? 0.836 -4.335 1.726 1.00 92.06 118 LEU A CA 1
ATOM 852 C C . LEU A 1 118 ? -0.334 -4.317 2.731 1.00 92.06 118 LEU A C 1
ATOM 854 O O . LEU A 1 118 ? -0.461 -3.323 3.447 1.00 92.06 118 LEU A O 1
ATOM 858 N N . PRO A 1 119 ? -1.168 -5.368 2.882 1.00 89.94 119 PRO A N 1
ATOM 859 C CA . PRO A 1 119 ? -2.243 -5.346 3.876 1.00 89.94 119 PRO A CA 1
ATOM 860 C C . PRO A 1 119 ? -1.729 -5.226 5.314 1.00 89.94 119 PRO A C 1
ATOM 862 O O . PRO A 1 119 ? -2.320 -4.501 6.112 1.00 89.94 119 PRO A O 1
ATOM 865 N N . PHE A 1 120 ? -0.606 -5.873 5.645 1.00 91.00 120 PHE A N 1
ATOM 866 C CA . PHE A 1 120 ? 0.019 -5.743 6.965 1.00 91.00 120 PHE A CA 1
ATOM 867 C C . PHE A 1 120 ? 0.609 -4.349 7.175 1.00 91.00 120 PHE A C 1
ATOM 869 O O . PHE A 1 120 ? 0.441 -3.770 8.244 1.00 91.00 120 PHE A O 1
ATOM 876 N N . PHE A 1 121 ? 1.231 -3.772 6.147 1.00 92.62 121 PHE A N 1
ATOM 877 C CA . PHE A 1 121 ? 1.696 -2.388 6.188 1.00 92.62 121 PHE A CA 1
ATOM 878 C C . PHE A 1 121 ? 0.546 -1.408 6.484 1.00 92.62 121 PHE A C 1
ATOM 880 O O . PHE A 1 121 ? 0.643 -0.588 7.399 1.00 92.62 121 PHE A O 1
ATOM 887 N N . LEU A 1 122 ? -0.575 -1.535 5.766 1.00 90.31 122 LEU A N 1
ATOM 888 C CA . LEU A 1 122 ? -1.766 -0.707 5.977 1.00 90.31 122 LEU A CA 1
ATOM 889 C C . LEU A 1 122 ? -2.376 -0.910 7.369 1.00 90.31 122 LEU A C 1
ATOM 891 O O . LEU A 1 122 ? -2.805 0.059 7.996 1.00 90.31 122 LEU A O 1
ATOM 895 N N . MET A 1 123 ? -2.376 -2.144 7.876 1.00 89.69 123 MET A N 1
ATOM 896 C CA . MET A 1 123 ? -2.824 -2.458 9.233 1.00 89.69 123 MET A CA 1
ATOM 897 C C . MET A 1 123 ? -1.941 -1.784 10.293 1.00 89.69 123 MET A C 1
ATOM 899 O O . MET A 1 123 ? -2.470 -1.203 11.239 1.00 89.69 123 MET A O 1
ATOM 903 N N . GLY A 1 124 ? -0.615 -1.781 10.110 1.00 90.88 124 GLY A N 1
ATOM 904 C CA . GLY A 1 124 ? 0.319 -1.057 10.978 1.00 90.88 124 GLY A CA 1
ATOM 905 C C . GLY A 1 124 ? 0.045 0.449 11.009 1.00 90.88 124 GLY A C 1
ATOM 906 O O . GLY A 1 124 ? -0.055 1.039 12.086 1.00 90.88 124 GLY A O 1
ATOM 907 N N . ILE A 1 125 ? -0.188 1.062 9.841 1.00 92.12 125 ILE A N 1
ATOM 908 C CA . ILE A 1 125 ? -0.613 2.470 9.746 1.00 92.12 125 ILE A CA 1
ATOM 909 C C . ILE A 1 125 ? -1.938 2.687 10.489 1.00 92.12 125 ILE A C 1
ATOM 911 O O . ILE A 1 125 ? -2.045 3.618 11.289 1.00 92.12 125 ILE A O 1
ATOM 915 N N . GLY A 1 126 ? -2.940 1.832 10.268 1.00 88.88 126 GLY A N 1
ATOM 916 C CA . GLY A 1 126 ? -4.225 1.897 10.973 1.00 88.88 126 GLY A CA 1
ATOM 917 C C . GLY A 1 126 ? -4.055 1.857 12.496 1.00 88.88 126 GLY A C 1
ATOM 918 O O . GLY A 1 126 ? -4.671 2.639 13.225 1.00 88.88 126 GLY A O 1
ATOM 919 N N . GLY A 1 127 ? -3.132 1.027 12.975 1.00 88.62 127 GLY A N 1
ATOM 920 C CA . GLY A 1 127 ? -2.700 0.982 14.364 1.00 88.62 127 GLY A CA 1
ATOM 921 C C . GLY A 1 127 ? -2.185 2.321 14.896 1.00 88.62 127 GLY A C 1
ATOM 922 O O . GLY A 1 127 ? -2.572 2.756 15.984 1.00 88.62 127 GLY A O 1
ATOM 923 N N . VAL A 1 128 ? -1.312 3.001 14.148 1.00 90.81 128 VAL A N 1
ATOM 924 C CA . VAL A 1 128 ? -0.812 4.342 14.509 1.00 90.81 128 VAL A CA 1
ATOM 925 C C . VAL A 1 128 ? -1.965 5.343 14.591 1.00 90.81 128 VAL A C 1
ATOM 927 O O . VAL A 1 128 ? -2.093 6.051 15.591 1.00 90.81 128 VAL A O 1
ATOM 930 N N . HIS A 1 129 ? -2.868 5.351 13.606 1.00 89.69 129 HIS A N 1
ATOM 931 C CA . HIS A 1 129 ? -4.057 6.215 13.621 1.00 89.69 129 HIS A CA 1
ATOM 932 C C . HIS A 1 129 ? -4.929 5.987 14.860 1.00 89.69 129 HIS A C 1
ATOM 934 O O . HIS A 1 129 ? -5.381 6.954 15.478 1.00 89.69 129 HIS A O 1
ATOM 940 N N . LYS A 1 130 ? -5.120 4.727 15.270 1.00 87.69 130 LYS A N 1
ATOM 941 C CA . LYS A 1 130 ? -5.885 4.364 16.472 1.00 87.69 130 LYS A CA 1
ATOM 942 C C . LYS A 1 130 ? -5.241 4.906 17.750 1.00 87.69 130 LYS A C 1
ATOM 944 O O . LYS A 1 130 ? -5.950 5.469 18.583 1.00 87.69 130 LYS A O 1
ATOM 949 N N . ARG A 1 131 ? -3.912 4.803 17.885 1.00 89.00 131 ARG A N 1
ATOM 950 C CA . ARG A 1 131 ? -3.157 5.301 19.056 1.00 89.00 131 ARG A CA 1
ATOM 951 C C . ARG A 1 131 ? -3.231 6.823 19.205 1.00 89.00 131 ARG A C 1
ATOM 953 O O . ARG A 1 131 ? -3.287 7.320 20.323 1.00 89.00 131 ARG A O 1
ATOM 960 N N . VAL A 1 132 ? -3.285 7.557 18.094 1.00 90.88 132 VAL A N 1
ATOM 961 C CA . VAL A 1 132 ? -3.286 9.033 18.093 1.00 90.88 132 VAL A CA 1
ATOM 962 C C . VAL A 1 132 ? -4.712 9.622 18.075 1.00 90.88 132 VAL A C 1
ATOM 964 O O . VAL A 1 132 ? -4.905 10.834 18.174 1.00 90.88 132 VAL A O 1
ATOM 967 N N . ARG A 1 133 ? -5.762 8.789 17.988 1.00 84.00 133 ARG A N 1
ATOM 968 C CA . ARG A 1 133 ? -7.155 9.239 17.794 1.00 84.00 133 ARG A CA 1
ATOM 969 C C . ARG A 1 133 ? -7.673 10.194 18.882 1.00 84.00 133 ARG A C 1
ATOM 971 O O . ARG A 1 133 ? -8.523 11.021 18.563 1.00 84.00 133 ARG A O 1
ATOM 978 N N . GLY A 1 134 ? -7.165 10.091 20.113 1.00 82.50 134 GLY A N 1
ATOM 979 C CA . GLY A 1 134 ? -7.549 10.922 21.266 1.00 82.50 134 GLY A CA 1
ATOM 980 C C . GLY A 1 134 ? -6.596 12.077 21.601 1.00 82.50 134 GLY A C 1
ATOM 981 O O . GLY A 1 134 ? -6.825 12.788 22.573 1.00 82.50 134 GLY A O 1
ATOM 982 N N . SER A 1 135 ? -5.519 12.273 20.838 1.00 84.31 135 SER A N 1
ATOM 983 C CA . SER A 1 135 ? -4.514 13.299 21.134 1.00 84.31 135 SER A CA 1
ATOM 984 C C . SER A 1 135 ? -4.923 14.662 20.561 1.00 84.31 135 SER A C 1
ATOM 986 O O . SER A 1 135 ? -5.238 14.765 19.374 1.00 84.31 135 SER A O 1
ATOM 988 N N . GLY A 1 136 ? -4.838 15.734 21.360 1.00 84.50 136 GLY A N 1
ATOM 989 C CA . GLY A 1 136 ? -5.167 17.105 20.925 1.00 84.50 136 GLY A CA 1
ATOM 990 C C . GLY A 1 136 ? -4.343 17.617 19.729 1.00 84.50 136 GLY A C 1
ATOM 991 O O . GLY A 1 136 ? -4.793 18.491 18.999 1.00 84.50 136 GLY A O 1
ATOM 992 N N . GLY A 1 137 ? -3.171 17.020 19.472 1.00 86.69 137 GLY A N 1
ATOM 993 C CA . GLY A 1 137 ? -2.274 17.335 18.351 1.00 86.69 137 GLY A CA 1
ATOM 994 C C . GLY A 1 137 ? -2.296 16.332 17.191 1.00 86.69 137 GLY A C 1
ATOM 995 O O . GLY A 1 137 ? -1.305 16.229 16.472 1.00 86.69 137 GLY A O 1
ATOM 996 N N . ARG A 1 138 ? -3.380 15.562 17.002 1.00 89.81 138 ARG A N 1
ATOM 997 C CA . ARG A 1 138 ? -3.432 14.441 16.039 1.00 89.81 138 ARG A CA 1
ATOM 998 C C . ARG A 1 138 ? -2.922 14.781 14.639 1.00 89.81 138 ARG A C 1
ATOM 1000 O O . ARG A 1 138 ? -2.204 13.980 14.051 1.00 89.81 138 ARG A O 1
ATOM 1007 N N . VAL A 1 139 ? -3.299 15.941 14.102 1.00 91.00 139 VAL A N 1
ATOM 1008 C CA . VAL A 1 139 ? -2.903 16.351 12.745 1.00 91.00 139 VAL A CA 1
ATOM 1009 C C . VAL A 1 139 ? -1.387 16.506 12.646 1.00 91.00 139 VAL A C 1
ATOM 1011 O O . VAL A 1 139 ? -0.787 15.950 11.734 1.00 91.00 139 VAL A O 1
ATOM 1014 N N . TRP A 1 140 ? -0.764 17.183 13.612 1.00 93.31 140 TRP A N 1
ATOM 1015 C CA . TRP A 1 140 ? 0.685 17.387 13.643 1.00 93.31 140 TRP A CA 1
ATOM 1016 C C . TRP A 1 140 ? 1.454 16.090 13.878 1.00 93.31 140 TRP A C 1
ATOM 1018 O O . TRP A 1 140 ? 2.455 15.846 13.213 1.00 93.31 140 TRP A O 1
ATOM 1028 N N . LEU A 1 141 ? 0.957 15.229 14.767 1.00 93.12 141 LEU A N 1
ATOM 1029 C CA . LEU A 1 141 ? 1.563 13.923 15.028 1.00 93.12 141 LEU A CA 1
ATOM 1030 C C . LEU A 1 141 ? 1.518 13.020 13.792 1.00 93.12 141 LEU A C 1
ATOM 1032 O O . LEU A 1 141 ? 2.522 12.401 13.453 1.00 93.12 141 LEU A O 1
ATOM 1036 N N . LEU A 1 142 ? 0.383 12.976 13.088 1.00 92.94 142 LEU A N 1
ATOM 1037 C CA . LEU A 1 142 ? 0.270 12.219 11.842 1.00 92.94 142 LEU A CA 1
ATOM 1038 C C . LEU A 1 142 ? 1.116 12.838 10.730 1.00 92.94 142 LEU A C 1
ATOM 1040 O O . LEU A 1 142 ? 1.790 12.101 10.021 1.00 92.94 142 LEU A O 1
ATOM 1044 N N . ALA A 1 143 ? 1.129 14.165 10.590 1.00 93.94 143 ALA A N 1
ATOM 1045 C CA . ALA A 1 143 ? 1.979 14.840 9.613 1.00 93.94 143 ALA A CA 1
ATOM 1046 C C . ALA A 1 143 ? 3.462 14.520 9.855 1.00 93.94 143 ALA A C 1
ATOM 1048 O O . ALA A 1 143 ? 4.164 14.134 8.926 1.00 93.94 143 ALA A O 1
ATOM 1049 N N . GLY A 1 144 ? 3.923 14.599 11.107 1.00 95.62 144 GLY A N 1
ATOM 1050 C CA . GLY A 1 144 ? 5.277 14.208 11.494 1.00 95.62 144 GLY A CA 1
ATOM 1051 C C . GLY A 1 144 ? 5.559 12.734 11.213 1.00 95.62 144 GLY A C 1
ATOM 1052 O O . GLY A 1 144 ? 6.582 12.418 10.613 1.00 95.62 144 GLY A O 1
ATOM 1053 N N . PHE A 1 145 ? 4.632 11.840 11.567 1.00 95.50 145 PHE A N 1
ATOM 1054 C CA . PHE A 1 145 ? 4.738 10.410 11.275 1.00 95.50 145 PHE A CA 1
ATOM 1055 C C . PHE A 1 145 ? 4.875 10.134 9.772 1.00 95.50 145 PHE A C 1
ATOM 1057 O O . PHE A 1 145 ? 5.790 9.422 9.376 1.00 95.50 145 PHE A O 1
ATOM 1064 N N . TYR A 1 146 ? 4.019 10.715 8.926 1.00 94.56 146 TYR A N 1
ATOM 1065 C CA . TYR A 1 146 ? 4.077 10.518 7.475 1.00 94.56 146 TYR A CA 1
ATOM 1066 C C . TYR A 1 146 ? 5.332 11.130 6.851 1.00 94.56 146 TYR A C 1
ATOM 1068 O O . TYR A 1 146 ? 5.933 10.509 5.978 1.00 94.56 146 TYR A O 1
ATOM 1076 N N . THR A 1 147 ? 5.767 12.301 7.321 1.00 96.19 147 THR A N 1
ATOM 1077 C CA . THR A 1 147 ? 7.030 12.915 6.888 1.00 96.19 147 THR A CA 1
ATOM 1078 C C . THR A 1 147 ? 8.217 12.030 7.253 1.00 96.19 147 THR A C 1
ATOM 1080 O O . THR A 1 147 ? 9.049 11.729 6.400 1.00 96.19 147 THR A O 1
ATOM 1083 N N . LEU A 1 148 ? 8.274 11.546 8.496 1.00 95.25 148 LEU A N 1
ATOM 1084 C CA . LEU A 1 148 ? 9.331 10.646 8.949 1.00 95.25 148 LEU A CA 1
ATOM 1085 C C . LEU A 1 148 ? 9.294 9.322 8.183 1.00 95.25 148 LEU A C 1
ATOM 1087 O O . LEU A 1 148 ? 10.334 8.815 7.785 1.00 95.25 148 LEU A O 1
ATOM 1091 N N . MET A 1 149 ? 8.103 8.787 7.918 1.00 94.75 149 MET A N 1
ATOM 1092 C CA . MET A 1 149 ? 7.926 7.576 7.125 1.00 94.75 149 MET A CA 1
ATOM 1093 C C . MET A 1 149 ? 8.389 7.765 5.679 1.00 94.75 149 MET A C 1
ATOM 1095 O O . MET A 1 149 ? 8.951 6.836 5.119 1.00 94.75 149 MET A O 1
ATOM 1099 N N . LEU A 1 150 ? 8.198 8.942 5.078 1.00 92.88 150 LEU A N 1
ATOM 1100 C CA . LEU A 1 150 ? 8.697 9.233 3.733 1.00 92.88 150 LEU A CA 1
ATOM 1101 C C . LEU A 1 150 ? 10.233 9.302 3.710 1.00 92.88 150 LEU A C 1
ATOM 1103 O O . LEU A 1 150 ? 10.860 8.722 2.829 1.00 92.88 150 LEU A O 1
ATOM 1107 N N . ILE A 1 151 ? 10.833 9.980 4.694 1.00 95.75 151 ILE A N 1
ATOM 1108 C CA . ILE A 1 151 ? 12.292 10.161 4.794 1.00 95.75 151 ILE A CA 1
ATOM 1109 C C . ILE A 1 151 ? 12.989 8.839 5.147 1.00 95.75 151 ILE A C 1
ATOM 1111 O O . ILE A 1 151 ? 14.016 8.497 4.569 1.00 95.75 151 ILE A O 1
ATOM 1115 N N . PHE A 1 152 ? 12.415 8.072 6.073 1.00 95.31 152 PHE A N 1
ATOM 1116 C CA . PHE A 1 152 ? 12.965 6.818 6.589 1.00 95.31 152 PHE A CA 1
ATOM 1117 C C . PHE A 1 152 ? 12.187 5.602 6.088 1.00 95.31 152 PHE A C 1
ATOM 1119 O O . PHE A 1 152 ? 12.034 4.620 6.816 1.00 95.31 152 PHE A O 1
ATOM 1126 N N . LEU A 1 153 ? 11.700 5.649 4.845 1.00 92.06 153 LEU A N 1
ATOM 1127 C CA . LEU A 1 153 ? 10.810 4.628 4.286 1.00 92.06 153 LEU A CA 1
ATOM 1128 C C . LEU A 1 153 ? 11.390 3.218 4.396 1.00 92.06 153 LEU A C 1
ATOM 1130 O O . LEU A 1 153 ? 10.686 2.298 4.802 1.00 92.06 153 LEU A O 1
ATOM 1134 N N . GLN A 1 154 ? 12.689 3.065 4.133 1.00 91.44 154 GLN A N 1
ATOM 1135 C CA . GLN A 1 154 ? 13.378 1.774 4.182 1.00 91.44 154 GLN A CA 1
ATOM 1136 C C . GLN A 1 154 ? 13.339 1.112 5.569 1.00 91.44 154 GLN A C 1
ATOM 1138 O O . GLN A 1 154 ? 13.365 -0.110 5.664 1.00 91.44 154 GLN A O 1
ATOM 1143 N N . ILE A 1 155 ? 13.266 1.904 6.642 1.00 94.25 155 ILE A N 1
ATOM 1144 C CA . ILE A 1 155 ? 13.224 1.410 8.027 1.00 94.25 155 ILE A CA 1
ATOM 1145 C C . ILE A 1 155 ? 11.776 1.358 8.520 1.00 94.25 155 ILE A C 1
ATOM 1147 O O . ILE A 1 155 ? 11.329 0.367 9.100 1.00 94.25 155 ILE A O 1
ATOM 1151 N N . MET A 1 156 ? 11.021 2.426 8.271 1.00 95.12 156 MET A N 1
ATOM 1152 C CA . MET A 1 156 ? 9.658 2.586 8.761 1.00 95.12 156 MET A CA 1
ATOM 1153 C C . MET A 1 156 ? 8.677 1.642 8.066 1.00 95.12 156 MET A C 1
ATOM 1155 O O . MET A 1 156 ? 7.783 1.128 8.732 1.00 95.12 156 MET A O 1
ATOM 1159 N N . ALA A 1 157 ? 8.834 1.358 6.769 1.00 93.00 157 ALA A N 1
ATOM 1160 C CA . ALA A 1 157 ? 7.916 0.462 6.071 1.00 93.00 157 ALA A CA 1
ATOM 1161 C C . ALA A 1 157 ? 7.984 -0.985 6.595 1.00 93.00 157 ALA A C 1
ATOM 1163 O O . ALA A 1 157 ? 6.931 -1.505 6.980 1.00 93.00 157 ALA A O 1
ATOM 1164 N N . PRO A 1 158 ? 9.168 -1.620 6.740 1.00 94.38 158 PRO A N 1
ATOM 1165 C CA . PRO A 1 158 ? 9.266 -2.912 7.418 1.00 94.38 158 PRO A CA 1
ATOM 1166 C C . PRO A 1 158 ? 8.767 -2.865 8.866 1.00 94.38 158 PRO A C 1
ATOM 1168 O O . PRO A 1 158 ? 8.081 -3.789 9.303 1.00 94.38 158 PRO A O 1
ATOM 1171 N N . ALA A 1 159 ? 9.033 -1.778 9.602 1.00 95.38 159 ALA A N 1
ATOM 1172 C CA . ALA A 1 159 ? 8.521 -1.613 10.963 1.00 95.38 159 ALA A CA 1
ATOM 1173 C C . ALA A 1 159 ? 6.981 -1.588 11.012 1.00 95.38 159 ALA A C 1
ATOM 1175 O O . ALA A 1 159 ? 6.388 -2.185 11.908 1.00 95.38 159 ALA A O 1
ATOM 1176 N N . MET A 1 160 ? 6.317 -0.953 10.040 1.00 95.62 160 MET A N 1
ATOM 1177 C CA . MET A 1 160 ? 4.852 -0.941 9.937 1.00 95.62 160 MET A CA 1
ATOM 1178 C C . MET A 1 160 ? 4.285 -2.302 9.537 1.00 95.62 160 MET A C 1
ATOM 1180 O O . MET A 1 160 ? 3.267 -2.709 10.093 1.00 95.62 160 MET A O 1
ATOM 1184 N N . VAL A 1 161 ? 4.955 -3.048 8.652 1.00 94.50 161 VAL A N 1
ATOM 1185 C CA . VAL A 1 161 ? 4.599 -4.452 8.382 1.00 94.50 161 VAL A CA 1
ATOM 1186 C C . VAL A 1 161 ? 4.697 -5.274 9.669 1.00 94.50 161 VAL A C 1
ATOM 1188 O O . VAL A 1 161 ? 3.752 -5.978 10.015 1.00 94.50 161 VAL A O 1
ATOM 1191 N N . GLY A 1 162 ? 5.791 -5.132 10.425 1.00 92.94 162 GLY A N 1
ATOM 1192 C CA . GLY A 1 162 ? 5.982 -5.788 11.720 1.00 92.94 162 GLY A CA 1
ATOM 1193 C C . GLY A 1 162 ? 4.918 -5.408 12.753 1.00 92.94 162 GLY A C 1
ATOM 1194 O O . GLY A 1 162 ? 4.392 -6.275 13.446 1.00 92.94 162 GLY A O 1
ATOM 1195 N N . MET A 1 163 ? 4.537 -4.130 12.819 1.00 91.69 163 MET A N 1
ATOM 1196 C CA . MET A 1 163 ? 3.456 -3.657 13.685 1.00 91.69 163 MET A CA 1
ATOM 1197 C C . MET A 1 163 ? 2.099 -4.235 13.269 1.00 91.69 163 MET A C 1
ATOM 1199 O O . MET A 1 163 ? 1.342 -4.675 14.130 1.00 91.69 163 MET A O 1
ATOM 1203 N N . GLY A 1 164 ? 1.790 -4.276 11.971 1.00 90.50 164 GLY A N 1
ATOM 1204 C CA . GLY A 1 164 ? 0.559 -4.880 11.463 1.00 90.50 164 GLY A CA 1
ATOM 1205 C C . GLY A 1 164 ? 0.493 -6.380 11.734 1.00 90.50 164 GLY A C 1
ATOM 1206 O O . GLY A 1 164 ? -0.544 -6.883 12.163 1.00 90.50 164 GLY A O 1
ATOM 1207 N N . LEU A 1 165 ? 1.620 -7.082 11.575 1.00 90.75 165 LEU A N 1
ATOM 1208 C CA . LEU A 1 165 ? 1.765 -8.467 12.007 1.00 90.75 165 LEU A CA 1
ATOM 1209 C C . LEU A 1 165 ? 1.474 -8.571 13.513 1.00 90.75 165 LEU A C 1
ATOM 1211 O O . LEU A 1 165 ? 0.541 -9.260 13.910 1.00 90.75 165 LEU A O 1
ATOM 1215 N N . TYR A 1 166 ? 2.181 -7.825 14.363 1.00 89.56 166 TYR A N 1
ATOM 1216 C CA . TYR A 1 166 ? 1.943 -7.831 15.810 1.00 89.56 166 TYR A CA 1
ATOM 1217 C C . TYR A 1 166 ? 0.465 -7.602 16.161 1.00 89.56 166 TYR A C 1
ATOM 1219 O O . TYR A 1 166 ? -0.112 -8.365 16.932 1.00 89.56 166 TYR A O 1
ATOM 1227 N N . GLU A 1 167 ? -0.187 -6.613 15.552 1.00 85.25 167 GLU A N 1
ATOM 1228 C CA . GLU A 1 167 ? -1.597 -6.310 15.797 1.00 85.25 167 GLU A CA 1
ATOM 1229 C C . GLU A 1 167 ? -2.555 -7.431 15.367 1.00 85.25 167 GLU A C 1
ATOM 1231 O O . GLU A 1 167 ? -3.562 -7.672 16.042 1.00 85.25 167 GLU A O 1
ATOM 1236 N N . GLN A 1 168 ? -2.235 -8.152 14.291 1.00 85.06 168 GLN A N 1
ATOM 1237 C CA . GLN A 1 168 ? -3.007 -9.296 13.810 1.00 85.06 168 GLN A CA 1
ATOM 1238 C C . GLN A 1 168 ? -3.071 -10.431 14.847 1.00 85.06 168 GLN A C 1
ATOM 1240 O O . GLN A 1 168 ? -4.139 -11.030 15.018 1.00 85.06 168 GLN A O 1
ATOM 1245 N N . TRP A 1 169 ? -1.969 -10.721 15.553 1.00 83.38 169 TRP A N 1
ATOM 1246 C CA . TRP A 1 169 ? -1.919 -11.791 16.566 1.00 83.38 169 TRP A CA 1
ATOM 1247 C C . TRP A 1 169 ? -2.185 -11.309 17.991 1.00 83.38 169 TRP A C 1
ATOM 1249 O O . TRP A 1 169 ? -2.920 -11.981 18.711 1.00 83.38 169 TRP A O 1
ATOM 1259 N N . ALA A 1 170 ? -1.700 -10.133 18.392 1.00 76.75 170 ALA A N 1
ATOM 1260 C CA . ALA A 1 170 ? -1.956 -9.583 19.725 1.00 76.75 170 ALA A CA 1
ATOM 1261 C C . ALA A 1 170 ? -3.462 -9.423 19.987 1.00 76.75 170 ALA A C 1
ATOM 1263 O O . ALA A 1 170 ? -3.955 -9.762 21.059 1.00 76.75 170 ALA A O 1
ATOM 1264 N N . ARG A 1 171 ? -4.237 -9.008 18.973 1.00 66.38 171 ARG A N 1
ATOM 1265 C CA . ARG A 1 171 ? -5.699 -8.894 19.089 1.00 66.38 171 ARG A CA 1
ATOM 1266 C C . ARG A 1 171 ? -6.447 -10.228 18.985 1.00 66.38 171 ARG A C 1
ATOM 1268 O O . ARG A 1 171 ? -7.666 -10.221 19.125 1.00 66.38 171 ARG A O 1
ATOM 1275 N N . ARG A 1 172 ? -5.805 -11.349 18.625 1.00 60.78 172 ARG A N 1
ATOM 1276 C CA . ARG A 1 172 ? -6.430 -12.693 18.673 1.00 60.78 172 ARG A CA 1
ATOM 1277 C C . ARG A 1 172 ? -6.391 -13.286 20.083 1.00 60.78 172 ARG A C 1
ATOM 1279 O O . ARG A 1 172 ? -7.216 -14.134 20.387 1.00 60.78 172 ARG A O 1
ATOM 1286 N N . ALA A 1 173 ? -5.466 -12.827 20.925 1.00 52.84 173 ALA A N 1
ATOM 1287 C CA . ALA A 1 173 ? -5.291 -13.311 22.291 1.00 52.84 173 ALA A CA 1
ATOM 1288 C C . ALA A 1 173 ? -6.262 -12.684 23.310 1.00 52.84 173 ALA A C 1
ATOM 1290 O O . ALA A 1 173 ? -6.293 -13.122 24.454 1.00 52.84 173 ALA A O 1
ATOM 1291 N N . VAL A 1 174 ? -7.048 -11.673 22.919 1.00 50.62 174 VAL A N 1
ATOM 1292 C CA . VAL A 1 174 ? -8.053 -11.050 23.792 1.00 50.62 174 VAL A CA 1
ATOM 1293 C C . VAL A 1 174 ? -9.378 -11.801 23.608 1.00 50.62 174 VAL A C 1
ATOM 1295 O O . VAL A 1 174 ? -9.939 -11.730 22.510 1.00 50.62 174 VAL A O 1
ATOM 1298 N N . PRO A 1 175 ? -9.881 -12.532 24.625 1.00 44.09 175 PRO A N 1
ATOM 1299 C CA . PRO A 1 175 ? -11.193 -13.168 24.558 1.00 44.09 175 PRO A CA 1
ATOM 1300 C C . PRO A 1 175 ? -12.277 -12.109 24.314 1.00 44.09 175 PRO A C 1
ATOM 1302 O O . PRO A 1 175 ? -12.125 -10.977 24.787 1.00 44.09 175 PRO A O 1
ATOM 1305 N N . PRO A 1 176 ? -13.368 -12.432 23.597 1.00 47.62 176 PRO A N 1
ATOM 1306 C CA . PRO A 1 176 ? -14.499 -11.519 23.511 1.00 47.62 176 PRO A CA 1
ATOM 1307 C C . PRO A 1 176 ? -14.982 -11.179 24.932 1.00 47.62 176 PRO A C 1
ATOM 1309 O O . PRO A 1 176 ? -15.031 -12.077 25.779 1.00 47.62 176 PRO A O 1
ATOM 1312 N N . PRO A 1 177 ? -15.308 -9.905 25.222 1.00 49.81 177 PRO A N 1
ATOM 1313 C CA . PRO A 1 177 ? -15.935 -9.558 26.486 1.00 49.81 177 PRO A CA 1
ATOM 1314 C C . PRO A 1 177 ? -17.221 -10.375 26.613 1.00 49.81 177 PRO A C 1
ATOM 1316 O O . PRO A 1 177 ? -18.061 -10.357 25.714 1.00 49.81 177 PRO A O 1
ATOM 1319 N N . GLN A 1 178 ? -17.330 -11.137 27.700 1.00 48.50 178 GLN A N 1
ATOM 1320 C CA . GLN A 1 178 ? -18.567 -11.818 28.056 1.00 48.50 178 GLN A CA 1
ATOM 1321 C C . GLN A 1 178 ? -19.549 -10.734 28.503 1.00 48.50 178 GLN A C 1
ATOM 1323 O O . GLN A 1 178 ? -19.459 -10.244 29.627 1.00 48.50 178 GLN A O 1
ATOM 1328 N N . THR A 1 179 ? -20.405 -10.294 27.587 1.00 56.50 179 THR A N 1
ATOM 1329 C CA . THR A 1 179 ? -21.585 -9.475 27.880 1.00 56.50 179 THR A CA 1
ATOM 1330 C C . THR A 1 179 ? -22.814 -10.275 27.527 1.00 56.50 179 THR A C 1
ATOM 1332 O O . THR A 1 179 ? -22.825 -10.785 26.382 1.00 56.50 179 THR A O 1
#

Foldseek 3Di:
DVVVQVVQVVVVHQLNVQLVVLVVVCVVVVHDDDPVVSNVVSVVVVVVVVVVVVVVVVVVVVVVQVVCVVVVNRPDPDDQLLPDADDPCLVVQLVVLVVVCVVPVDPVSVVSNCVSLVSQLSNLVSVVCVVLVPPPCSVVVVVVVVVCCVVPVVPVSVVSSVSSVCSNVVVVPDPPPPD